Protein AF-A0A965N630-F1 (afdb_monomer_lite)

Radius of gyration: 21.13 Å; chains: 1; bounding box: 38×55×55 Å

pLDDT: mean 72.3, std 12.72, range [42.28, 87.38]

Sequence (75 aa):
KALNNGRQAPLLRVKQEKSRDLVRLEEQLADVLAAAVDIRVHRKTKRGEQGEIAIAFGSLDELNGLLEKLGLEES

Structure (mmCIF, N/CA/C/O backbone):
data_AF-A0A965N630-F1
#
_entry.id   AF-A0A965N630-F1
#
loop_
_atom_site.group_PDB
_atom_site.id
_atom_site.type_symbol
_atom_site.label_atom_id
_atom_site.label_alt_id
_atom_site.label_comp_id
_atom_site.label_asym_id
_atom_site.label_entity_id
_atom_site.label_seq_id
_atom_site.pdbx_PDB_ins_code
_atom_site.Cartn_x
_atom_site.Cartn_y
_atom_site.Cartn_z
_atom_site.occupancy
_atom_site.B_iso_or_equiv
_atom_site.auth_seq_id
_atom_site.auth_comp_id
_atom_site.auth_asym_id
_atom_site.auth_atom_id
_atom_site.pdbx_PDB_model_num
ATOM 1 N N . LYS A 1 1 ? -23.205 -37.896 43.880 1.00 42.28 1 LYS A N 1
ATOM 2 C CA . LYS A 1 1 ? -23.649 -38.130 42.483 1.00 42.28 1 LYS A CA 1
ATOM 3 C C . LYS A 1 1 ? -23.575 -36.806 41.737 1.00 42.28 1 LYS A C 1
ATOM 5 O O . LYS A 1 1 ? -24.254 -35.875 42.141 1.00 42.28 1 LYS A O 1
ATOM 10 N N . ALA A 1 2 ? -22.705 -36.716 40.735 1.00 46.97 2 ALA A N 1
ATOM 11 C CA . ALA A 1 2 ? -22.578 -35.561 39.852 1.00 46.97 2 ALA A CA 1
ATOM 12 C C . ALA A 1 2 ? -23.702 -35.561 38.807 1.00 46.97 2 ALA A C 1
ATOM 14 O O . ALA A 1 2 ? -24.032 -36.628 38.292 1.00 46.97 2 ALA A O 1
ATOM 15 N N . LEU A 1 3 ? -24.233 -34.388 38.460 1.00 52.75 3 LEU A N 1
ATOM 16 C CA . LEU A 1 3 ? -24.944 -34.181 37.199 1.00 52.75 3 LEU A CA 1
ATOM 17 C C . LEU A 1 3 ? -24.439 -32.885 36.557 1.00 52.75 3 LEU A C 1
ATOM 19 O O . LEU A 1 3 ? -24.725 -31.779 37.005 1.00 52.75 3 LEU A O 1
ATOM 23 N N . ASN A 1 4 ? -23.620 -33.097 35.527 1.00 54.31 4 ASN A N 1
ATOM 24 C CA . ASN A 1 4 ? -23.143 -32.135 34.544 1.00 54.31 4 ASN A CA 1
ATOM 25 C C . ASN A 1 4 ? -24.314 -31.330 33.968 1.00 54.31 4 ASN A C 1
ATOM 27 O O . ASN A 1 4 ? -25.179 -31.916 33.316 1.00 54.31 4 ASN A O 1
ATOM 31 N N . ASN A 1 5 ? -24.297 -30.005 34.128 1.00 57.59 5 ASN A N 1
ATOM 32 C CA . ASN A 1 5 ? -25.180 -29.125 33.371 1.00 57.59 5 ASN A CA 1
ATOM 33 C C . ASN A 1 5 ? -24.468 -28.646 32.100 1.00 57.59 5 ASN A C 1
ATOM 35 O O . ASN A 1 5 ? -23.296 -28.269 32.120 1.00 57.59 5 ASN A O 1
ATOM 39 N N . GLY A 1 6 ? -25.183 -28.753 30.986 1.00 54.97 6 GLY A N 1
ATOM 40 C CA . GLY A 1 6 ? -24.660 -28.721 29.631 1.00 54.97 6 GLY A CA 1
ATOM 41 C C . GLY A 1 6 ? -23.968 -27.423 29.221 1.00 54.97 6 GLY A C 1
ATOM 42 O O . GLY A 1 6 ? -24.486 -26.326 29.386 1.00 54.97 6 GLY A O 1
ATOM 43 N N . ARG A 1 7 ? -22.809 -27.606 28.586 1.00 63.25 7 ARG A N 1
ATOM 44 C CA . ARG A 1 7 ? -22.470 -27.072 27.257 1.00 63.25 7 ARG A CA 1
ATOM 45 C C . ARG A 1 7 ? -23.188 -25.782 26.839 1.00 63.25 7 ARG A C 1
ATOM 47 O O . ARG A 1 7 ? -24.054 -25.832 25.975 1.00 63.25 7 ARG A O 1
ATOM 54 N N . GLN A 1 8 ? -22.713 -24.639 27.311 1.00 61.38 8 GLN A N 1
ATOM 55 C CA . GLN A 1 8 ? -22.649 -23.429 26.490 1.00 61.38 8 GLN A CA 1
ATOM 56 C C . GLN A 1 8 ? -21.349 -22.708 26.836 1.00 61.38 8 GLN A C 1
ATOM 58 O O . GLN A 1 8 ? -21.318 -21.802 27.662 1.00 61.38 8 GLN A O 1
ATOM 63 N N . ALA A 1 9 ? -20.243 -23.153 26.232 1.00 60.38 9 ALA A N 1
ATOM 64 C CA . ALA A 1 9 ? -19.083 -22.282 26.118 1.00 60.38 9 ALA A CA 1
ATOM 65 C C . ALA A 1 9 ? -19.534 -21.123 25.215 1.00 60.38 9 ALA A C 1
ATOM 67 O O . ALA A 1 9 ? -19.908 -21.396 24.068 1.00 60.38 9 ALA A O 1
ATOM 68 N N . PRO A 1 10 ? -19.594 -19.870 25.703 1.00 58.91 10 PRO A N 1
ATOM 69 C CA . PRO A 1 10 ? -19.886 -18.751 24.829 1.00 58.91 10 PRO A CA 1
ATOM 70 C C . PRO A 1 10 ? -18.821 -18.783 23.742 1.00 58.91 10 PRO A C 1
ATOM 72 O O . PRO A 1 10 ? -17.630 -18.836 24.058 1.00 58.91 10 PRO A O 1
ATOM 75 N N . LEU A 1 11 ? -19.293 -18.863 22.491 1.00 61.34 11 LEU A N 1
ATOM 76 C CA . LEU A 1 11 ? -18.515 -18.826 21.258 1.00 61.34 11 LEU A CA 1
ATOM 77 C C . LEU A 1 11 ? -17.246 -18.039 21.520 1.00 61.34 11 LEU A C 1
ATOM 79 O O . LEU A 1 11 ? -17.357 -16.864 21.880 1.00 61.34 11 LEU A O 1
ATOM 83 N N . LEU A 1 12 ? -16.098 -18.727 21.420 1.00 58.72 12 LEU A N 1
ATOM 84 C CA . LEU A 1 12 ? -14.760 -18.152 21.452 1.00 58.72 12 LEU A CA 1
ATOM 85 C C . LEU A 1 12 ? -14.861 -16.826 20.717 1.00 58.72 12 LEU A C 1
ATOM 87 O O . LEU A 1 12 ? -14.976 -16.794 19.492 1.00 58.72 12 LEU A O 1
ATOM 91 N N . ARG A 1 13 ? -14.980 -15.747 21.491 1.00 57.72 13 ARG A N 1
ATOM 92 C CA . ARG A 1 13 ? -15.181 -14.412 20.961 1.00 57.72 13 ARG A CA 1
ATOM 93 C C . ARG A 1 13 ? -13.851 -14.164 20.308 1.00 57.72 13 ARG A C 1
ATOM 95 O O . ARG A 1 13 ? -12.894 -13.966 21.053 1.00 57.72 13 ARG A O 1
ATOM 102 N N . VAL A 1 14 ? -13.800 -14.381 18.986 1.00 55.88 14 VAL A N 1
ATOM 103 C CA . VAL A 1 14 ? -12.588 -14.388 18.170 1.00 55.88 14 VAL A CA 1
ATOM 1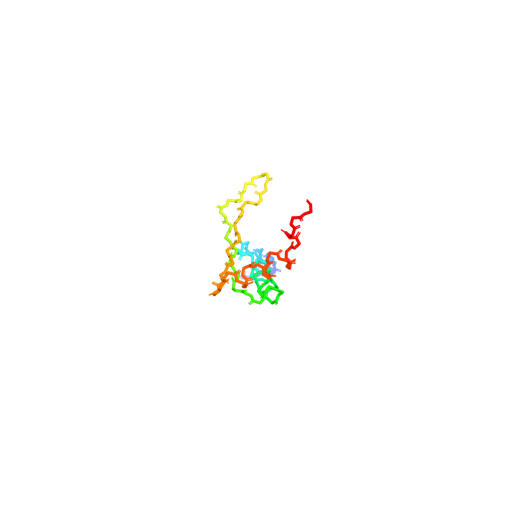04 C C . VAL A 1 14 ? -11.865 -13.141 18.591 1.00 55.88 14 VAL A C 1
ATOM 106 O O . VAL A 1 14 ? -12.315 -12.019 18.341 1.00 55.88 14 VAL A O 1
ATOM 109 N N . LYS A 1 15 ? -10.865 -13.371 19.442 1.00 48.12 15 LYS A N 1
ATOM 110 C CA . LYS A 1 15 ? -10.130 -12.310 20.089 1.00 48.12 15 LYS A CA 1
ATOM 111 C C . LYS A 1 15 ? -9.608 -11.535 18.907 1.00 48.12 15 LYS A C 1
ATOM 113 O O . LYS A 1 15 ? -9.175 -12.152 17.941 1.00 48.12 15 LYS A O 1
ATOM 118 N N . GLN A 1 16 ? -9.816 -10.231 18.956 1.00 57.38 16 GLN A N 1
ATOM 119 C CA . GLN A 1 16 ? -9.466 -9.252 17.944 1.00 57.38 16 GLN A CA 1
ATOM 120 C C . GLN A 1 16 ? -7.936 -9.281 17.754 1.00 57.38 16 GLN A C 1
ATOM 122 O O . GLN A 1 16 ? -7.212 -8.386 18.174 1.00 57.38 16 GLN A O 1
ATOM 127 N N . GLU A 1 17 ? -7.439 -10.403 17.242 1.00 52.09 17 GLU A N 1
ATOM 128 C CA . GLU A 1 17 ? -6.126 -10.630 16.692 1.00 52.09 17 GLU A CA 1
ATOM 129 C C . GLU A 1 17 ? -6.053 -9.635 15.560 1.00 52.09 17 GLU A C 1
ATOM 131 O O . GLU A 1 17 ? -7.031 -9.461 14.832 1.00 52.09 17 GLU A O 1
ATOM 136 N N . LYS A 1 18 ? -4.951 -8.904 15.482 1.00 52.94 18 LYS A N 1
ATOM 137 C CA . LYS A 1 18 ? -4.743 -7.918 14.436 1.00 52.94 18 LYS A CA 1
ATOM 138 C C . LYS A 1 18 ? -4.997 -8.574 13.069 1.00 52.94 18 LYS A C 1
ATOM 140 O O . LYS A 1 18 ? -4.178 -9.312 12.551 1.00 52.94 18 LYS A O 1
ATOM 145 N N . SER A 1 19 ? -6.204 -8.314 12.581 1.00 62.62 19 SER A N 1
ATOM 146 C CA . SER A 1 19 ? -6.649 -8.136 11.218 1.00 62.62 19 SER A CA 1
ATOM 147 C C . SER A 1 19 ? -6.161 -9.147 10.176 1.00 62.62 19 SER A C 1
ATOM 149 O O . SER A 1 19 ? -5.352 -8.811 9.318 1.00 62.62 19 SER A O 1
ATOM 151 N N . ARG A 1 20 ? -6.788 -10.332 10.121 1.00 66.50 20 ARG A N 1
ATOM 152 C CA . ARG A 1 20 ? -6.852 -11.126 8.869 1.00 66.50 20 ARG A CA 1
ATOM 153 C C . ARG A 1 20 ? -7.244 -10.268 7.661 1.00 66.50 20 ARG A C 1
ATOM 155 O O . ARG A 1 20 ? -6.830 -10.546 6.545 1.00 66.50 20 ARG A O 1
ATOM 162 N N . ASP A 1 21 ? -8.038 -9.233 7.905 1.00 74.25 21 ASP A N 1
ATOM 163 C CA . ASP A 1 21 ? -8.454 -8.270 6.895 1.00 74.25 21 ASP A CA 1
ATOM 164 C C . ASP A 1 21 ? -7.305 -7.361 6.435 1.00 74.25 21 ASP A C 1
ATOM 166 O O . ASP A 1 21 ? -7.252 -7.047 5.256 1.00 74.25 21 ASP A O 1
ATOM 170 N N . LEU A 1 22 ? -6.356 -6.995 7.313 1.00 78.19 22 LEU A N 1
ATOM 171 C CA . LEU A 1 22 ? -5.170 -6.225 6.908 1.00 78.19 22 LEU A CA 1
ATOM 172 C C . LEU A 1 22 ? -4.237 -7.074 6.053 1.00 78.19 22 LEU A C 1
ATOM 174 O O . LEU A 1 22 ? -3.795 -6.593 5.026 1.00 78.19 22 LEU A O 1
ATOM 178 N N . VAL A 1 23 ? -4.011 -8.337 6.425 1.00 83.12 23 VAL A N 1
ATOM 179 C CA . VAL A 1 23 ? -3.179 -9.253 5.624 1.00 83.12 23 VAL A CA 1
ATOM 180 C C . VAL A 1 23 ? -3.787 -9.470 4.236 1.00 83.12 23 VAL A C 1
ATOM 182 O O . VAL A 1 23 ? -3.089 -9.420 3.232 1.00 83.12 23 VAL A O 1
ATOM 185 N N . ARG A 1 24 ? -5.113 -9.638 4.149 1.00 84.69 24 ARG A N 1
ATOM 186 C CA . ARG A 1 24 ? -5.802 -9.712 2.850 1.00 84.69 24 ARG A CA 1
ATOM 187 C C . ARG A 1 24 ? -5.688 -8.413 2.059 1.00 84.69 24 ARG A C 1
ATOM 189 O O . ARG A 1 24 ? -5.509 -8.466 0.850 1.00 84.69 24 ARG A O 1
ATOM 196 N N . LEU A 1 25 ? -5.804 -7.265 2.727 1.00 83.56 25 LEU A N 1
ATOM 197 C CA . LEU A 1 25 ? -5.603 -5.958 2.103 1.00 83.56 25 LEU A CA 1
ATOM 198 C C . LEU A 1 25 ? -4.177 -5.820 1.562 1.00 83.56 25 LEU A C 1
ATOM 200 O O . LEU A 1 25 ? -4.027 -5.399 0.423 1.00 83.56 25 LEU A O 1
ATOM 204 N N . GLU A 1 26 ? -3.159 -6.210 2.330 1.00 83.88 26 GLU A N 1
ATOM 205 C CA . GLU A 1 26 ? -1.754 -6.243 1.902 1.00 83.88 26 GLU A CA 1
ATOM 206 C C . GLU A 1 26 ? -1.571 -7.116 0.658 1.00 83.88 26 GLU A C 1
ATOM 208 O O . GLU A 1 26 ? -1.004 -6.649 -0.324 1.00 83.88 26 GLU A O 1
ATOM 213 N N . GLU A 1 27 ? -2.106 -8.343 0.658 1.00 85.31 27 GLU A N 1
ATOM 214 C CA . GLU A 1 27 ? -2.031 -9.263 -0.485 1.00 85.31 27 GLU A CA 1
ATOM 215 C C . GLU A 1 27 ? -2.733 -8.701 -1.732 1.00 85.31 27 GLU A C 1
ATOM 217 O O . GLU A 1 27 ? -2.188 -8.759 -2.832 1.00 85.31 27 GLU A O 1
ATOM 222 N N . GLN A 1 28 ? -3.927 -8.121 -1.576 1.00 85.06 28 GLN A N 1
ATOM 223 C CA . GLN A 1 28 ? -4.674 -7.523 -2.688 1.00 85.06 28 GLN A CA 1
ATOM 224 C C . GLN A 1 28 ? -3.987 -6.275 -3.243 1.00 85.06 28 GLN A C 1
ATOM 226 O O . GLN A 1 28 ? -3.919 -6.096 -4.458 1.00 85.06 28 GLN A O 1
ATOM 231 N N . LEU A 1 29 ? -3.472 -5.412 -2.365 1.00 84.31 29 LEU A N 1
ATOM 232 C CA . LEU A 1 29 ? -2.683 -4.253 -2.768 1.00 84.31 29 LEU A CA 1
ATOM 233 C C . LEU A 1 29 ? -1.421 -4.707 -3.497 1.00 84.31 29 LEU A C 1
ATOM 235 O O . LEU A 1 29 ? -1.126 -4.155 -4.549 1.00 84.31 29 LEU A O 1
ATOM 239 N N . ALA A 1 30 ? -0.733 -5.736 -3.002 1.00 84.38 30 ALA A N 1
ATOM 240 C CA . ALA A 1 30 ? 0.461 -6.271 -3.641 1.00 84.38 30 ALA A CA 1
ATOM 241 C C . ALA A 1 30 ? 0.189 -6.849 -5.037 1.00 84.38 30 ALA A C 1
ATOM 243 O O . ALA A 1 30 ? 0.996 -6.638 -5.936 1.00 84.38 30 ALA A O 1
ATOM 244 N N . ASP A 1 31 ? -0.951 -7.514 -5.247 1.00 84.88 31 ASP A N 1
ATOM 245 C CA . ASP A 1 31 ? -1.354 -8.036 -6.561 1.00 84.88 31 ASP A CA 1
ATOM 246 C C . ASP A 1 31 ? -1.671 -6.905 -7.559 1.00 84.88 31 ASP A C 1
ATOM 248 O O . ASP A 1 31 ? -1.162 -6.883 -8.679 1.00 84.88 31 ASP A O 1
ATOM 252 N N . VAL A 1 32 ? -2.443 -5.899 -7.132 1.00 82.06 32 VAL A N 1
ATOM 253 C CA . VAL A 1 32 ? -2.841 -4.756 -7.980 1.00 82.06 32 VAL A CA 1
ATOM 254 C C . VAL A 1 32 ? -1.642 -3.878 -8.349 1.00 82.06 32 VAL A C 1
ATOM 256 O O . VAL A 1 32 ? -1.491 -3.430 -9.497 1.00 82.06 32 VAL A O 1
ATOM 259 N N . LEU A 1 33 ? -0.796 -3.614 -7.358 1.00 79.06 33 LEU A N 1
ATOM 260 C CA . LEU A 1 33 ? 0.372 -2.755 -7.470 1.00 79.06 33 LEU A CA 1
ATOM 261 C C . LEU A 1 33 ? 1.597 -3.500 -8.017 1.00 79.06 33 LEU A C 1
ATOM 263 O O . LEU A 1 33 ? 2.524 -2.853 -8.486 1.00 79.06 33 LEU A O 1
ATOM 267 N N . ALA A 1 34 ? 1.585 -4.836 -8.023 1.00 82.25 34 ALA A N 1
ATOM 268 C CA . ALA A 1 34 ? 2.737 -5.683 -8.343 1.00 82.25 34 ALA A CA 1
ATOM 269 C C . ALA A 1 34 ? 3.986 -5.349 -7.499 1.00 82.25 34 ALA A C 1
ATOM 271 O O . ALA A 1 34 ? 5.118 -5.494 -7.955 1.00 82.25 34 ALA A O 1
ATOM 272 N N . ALA A 1 35 ? 3.778 -4.892 -6.261 1.00 83.62 35 ALA A N 1
ATOM 273 C CA . ALA A 1 35 ? 4.823 -4.418 -5.359 1.00 83.62 35 ALA A CA 1
ATOM 274 C C . ALA A 1 35 ? 4.607 -4.948 -3.940 1.00 83.62 35 ALA A C 1
ATOM 276 O O . ALA A 1 35 ? 3.489 -5.273 -3.550 1.00 83.62 35 ALA A O 1
ATOM 277 N N . ALA A 1 36 ? 5.674 -5.032 -3.145 1.00 82.69 36 ALA A N 1
ATOM 278 C CA . ALA A 1 36 ? 5.544 -5.469 -1.758 1.00 82.69 36 ALA A CA 1
ATOM 279 C C . ALA A 1 36 ? 4.928 -4.349 -0.907 1.00 82.69 36 ALA A C 1
ATOM 281 O O . ALA A 1 36 ? 5.464 -3.240 -0.862 1.00 82.69 36 ALA A O 1
ATOM 282 N N . VAL A 1 37 ? 3.819 -4.653 -0.227 1.00 87.38 37 VAL A N 1
ATOM 283 C CA . VAL A 1 37 ? 3.050 -3.708 0.595 1.00 87.38 37 VAL A CA 1
ATOM 284 C C . VAL A 1 37 ? 3.004 -4.185 2.048 1.00 87.38 37 VAL A C 1
ATOM 286 O O . VAL A 1 37 ? 2.710 -5.346 2.309 1.00 87.38 37 VAL A O 1
ATOM 289 N N . ASP A 1 38 ? 3.286 -3.283 2.985 1.00 84.94 38 ASP A N 1
ATOM 290 C CA . ASP A 1 38 ? 3.271 -3.505 4.439 1.00 84.94 38 ASP A CA 1
ATOM 291 C C . ASP A 1 38 ? 2.371 -2.432 5.076 1.00 84.94 38 ASP A C 1
ATOM 293 O O . ASP A 1 38 ? 2.603 -1.231 4.903 1.00 84.94 38 ASP A O 1
ATOM 297 N N . ILE A 1 39 ? 1.305 -2.844 5.769 1.00 84.56 39 ILE A N 1
ATOM 298 C CA . ILE A 1 39 ? 0.346 -1.946 6.417 1.00 84.56 39 ILE A CA 1
ATOM 299 C C . ILE A 1 39 ? 0.597 -1.929 7.922 1.00 8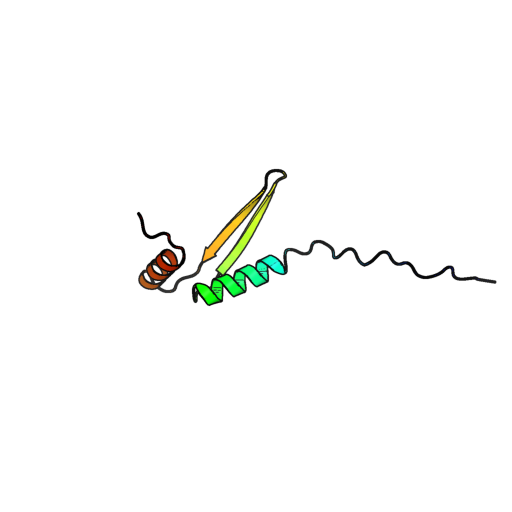4.56 39 ILE A C 1
ATOM 301 O O . ILE A 1 39 ? 0.319 -2.875 8.666 1.00 84.56 39 ILE A O 1
ATOM 305 N N . ARG A 1 40 ? 1.016 -0.769 8.427 1.00 82.44 40 ARG A N 1
ATOM 306 C CA . ARG A 1 40 ? 1.337 -0.583 9.844 1.00 82.44 40 ARG A CA 1
ATOM 307 C C . ARG A 1 40 ? 0.300 0.285 10.519 1.00 82.44 40 ARG A C 1
ATOM 309 O O . ARG A 1 40 ? 0.216 1.490 10.302 1.00 82.44 40 ARG A O 1
ATOM 316 N N . VAL A 1 41 ? -0.468 -0.314 11.424 1.00 79.56 41 VAL A N 1
ATOM 317 C CA . VAL A 1 41 ? -1.417 0.427 12.266 1.00 79.56 41 VAL A CA 1
ATOM 318 C C . VAL A 1 41 ? -0.691 0.981 13.489 1.00 79.56 41 VAL A C 1
ATOM 320 O O . VAL A 1 41 ? -0.384 0.246 14.430 1.00 79.56 41 VAL A O 1
ATOM 323 N N . HIS A 1 42 ? -0.444 2.291 13.488 1.00 72.94 42 HIS A N 1
ATOM 324 C CA . HIS A 1 42 ? 0.262 2.992 14.564 1.00 72.94 42 HIS A CA 1
ATOM 325 C C . HIS A 1 42 ? -0.632 3.270 15.767 1.00 72.94 42 HIS A C 1
ATOM 327 O O . HIS A 1 42 ? -0.216 3.092 16.914 1.00 72.94 42 HIS A O 1
ATOM 333 N N . ARG A 1 43 ? -1.872 3.720 15.542 1.00 70.38 43 ARG A N 1
ATOM 334 C CA . ARG A 1 43 ? -2.755 4.104 16.648 1.00 70.38 43 ARG A CA 1
ATOM 335 C C . ARG A 1 43 ? -4.229 3.900 16.305 1.00 70.38 43 ARG A C 1
ATOM 337 O O . ARG A 1 43 ? -4.787 4.555 15.432 1.00 70.38 43 ARG A O 1
ATOM 344 N N . LYS A 1 44 ? -4.889 3.028 17.071 1.00 65.00 44 LYS A N 1
ATOM 345 C CA . LYS A 1 44 ? -6.353 2.907 17.122 1.00 65.00 44 LYS A CA 1
ATOM 346 C C . LYS A 1 44 ? -6.895 3.952 18.090 1.00 65.00 44 LYS A C 1
ATOM 348 O O . LYS A 1 44 ? -6.857 3.750 19.302 1.00 65.00 44 LYS A O 1
ATOM 353 N N . THR A 1 45 ? -7.348 5.094 17.581 1.00 68.56 45 THR A N 1
ATOM 354 C CA . THR A 1 45 ? -7.977 6.130 18.414 1.00 68.56 45 THR A CA 1
ATOM 355 C C . THR A 1 45 ? -9.498 6.018 18.334 1.00 68.56 45 THR A C 1
ATOM 357 O O . THR A 1 45 ? -10.046 5.483 17.376 1.00 68.56 45 THR A O 1
ATOM 360 N N . LYS A 1 46 ? -10.221 6.573 19.316 1.00 57.22 46 LYS A N 1
ATOM 361 C CA . LYS A 1 46 ? -11.698 6.612 19.291 1.00 57.22 46 LYS A CA 1
ATOM 362 C C . LYS A 1 46 ? -12.283 7.423 18.119 1.00 57.22 46 LYS A C 1
ATOM 364 O O . LYS A 1 46 ? -13.490 7.383 17.923 1.00 57.22 46 LYS A O 1
ATOM 369 N N . ARG A 1 47 ? -11.457 8.172 17.377 1.00 64.69 47 ARG A N 1
ATOM 370 C CA . ARG A 1 47 ? -11.856 8.977 16.209 1.00 64.69 47 ARG A CA 1
ATOM 371 C C . ARG A 1 47 ? -11.481 8.336 14.867 1.00 64.69 47 ARG A C 1
ATOM 373 O O . ARG A 1 47 ? -11.784 8.918 13.836 1.00 64.69 47 ARG A O 1
ATOM 380 N N . GLY A 1 48 ? -10.836 7.170 14.880 1.00 67.31 48 GLY A N 1
ATOM 381 C CA . GLY A 1 48 ? -10.409 6.469 13.673 1.00 67.31 48 GLY A CA 1
ATOM 382 C C . GLY A 1 48 ? -9.132 5.658 13.877 1.00 67.31 48 GLY A C 1
ATOM 383 O O . GLY A 1 48 ? -8.399 5.825 14.863 1.00 67.31 48 GLY A O 1
ATOM 384 N N . GLU A 1 49 ? -8.878 4.771 12.922 1.00 70.12 49 GLU A N 1
ATOM 385 C CA . GLU A 1 49 ? -7.636 4.016 12.797 1.00 70.12 49 GLU A CA 1
ATOM 386 C C . GLU A 1 49 ? -6.627 4.869 12.022 1.00 70.12 49 GLU A C 1
ATOM 388 O O . GLU A 1 49 ? -6.892 5.271 10.895 1.00 70.12 49 GLU A O 1
ATOM 393 N N . GLN A 1 50 ? -5.487 5.182 12.640 1.00 76.06 50 GLN A N 1
ATOM 394 C CA . GLN A 1 50 ? -4.351 5.789 11.950 1.00 76.06 50 GLN A CA 1
ATOM 395 C C . GLN A 1 50 ? -3.287 4.720 11.713 1.00 76.06 50 GLN A C 1
ATOM 397 O O . GLN A 1 50 ? -2.844 4.041 12.649 1.00 76.06 50 GLN A O 1
ATOM 402 N N . GLY A 1 51 ? -2.879 4.595 10.457 1.00 81.81 51 GLY A N 1
ATOM 403 C CA . GLY A 1 51 ? -1.824 3.705 10.006 1.00 81.81 51 GLY A 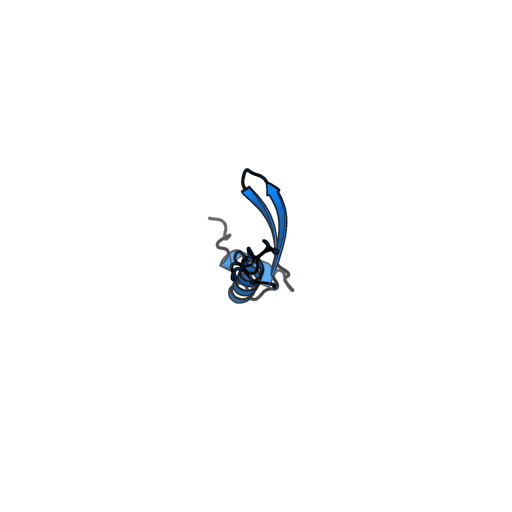CA 1
ATOM 404 C C . GLY A 1 51 ? -1.113 4.280 8.790 1.00 81.81 51 GLY A C 1
ATOM 405 O O . GLY A 1 51 ? -1.565 5.261 8.203 1.00 81.81 51 GLY A O 1
ATOM 406 N N . GLU A 1 52 ? 0.008 3.667 8.453 1.00 80.69 52 GLU A N 1
ATOM 407 C CA . GLU A 1 52 ? 0.804 3.958 7.266 1.00 80.69 52 GLU A CA 1
ATOM 408 C C . GLU A 1 52 ? 0.844 2.716 6.372 1.00 80.69 52 GLU A C 1
ATOM 410 O O . GLU A 1 52 ? 0.731 1.588 6.858 1.00 80.69 52 GLU A O 1
ATOM 415 N N . ILE A 1 53 ? 0.997 2.940 5.070 1.00 83.94 53 ILE A N 1
ATOM 416 C CA . ILE A 1 53 ? 1.211 1.891 4.076 1.00 83.94 53 ILE A CA 1
ATOM 417 C C . ILE A 1 53 ? 2.611 2.115 3.516 1.00 83.94 53 ILE A C 1
ATOM 419 O O . ILE A 1 53 ? 2.895 3.179 2.967 1.00 83.94 53 ILE A O 1
ATOM 423 N N . ALA A 1 54 ? 3.489 1.135 3.686 1.00 85.88 54 ALA A N 1
ATOM 424 C CA . ALA A 1 54 ? 4.817 1.129 3.100 1.00 85.88 54 ALA A CA 1
ATOM 425 C C . ALA A 1 54 ? 4.794 0.264 1.838 1.00 85.88 54 ALA A C 1
ATOM 427 O O . ALA A 1 54 ? 4.424 -0.905 1.895 1.00 85.88 54 ALA A O 1
ATOM 428 N N . ILE A 1 55 ? 5.191 0.844 0.706 1.00 85.88 55 ILE A N 1
ATOM 429 C CA . ILE A 1 55 ? 5.288 0.147 -0.579 1.00 85.88 55 ILE A CA 1
ATOM 430 C C . ILE A 1 55 ? 6.764 0.117 -0.968 1.00 85.88 55 ILE A C 1
ATOM 432 O O . ILE A 1 55 ? 7.388 1.170 -1.107 1.00 85.88 55 ILE A O 1
ATOM 436 N N . ALA A 1 56 ? 7.336 -1.076 -1.105 1.00 84.38 56 ALA A N 1
ATOM 437 C CA . ALA A 1 56 ? 8.708 -1.236 -1.566 1.00 84.38 56 ALA A CA 1
ATOM 438 C C . ALA A 1 56 ? 8.745 -1.297 -3.097 1.00 84.38 56 ALA A C 1
ATOM 440 O O . ALA A 1 56 ? 8.009 -2.068 -3.710 1.00 84.38 56 ALA A O 1
ATOM 441 N N . PHE A 1 57 ? 9.636 -0.509 -3.692 1.00 83.44 57 PHE A N 1
ATOM 442 C CA . PHE A 1 57 ? 9.885 -0.461 -5.130 1.00 83.44 57 PHE A CA 1
ATOM 443 C C . PHE A 1 57 ? 11.379 -0.668 -5.403 1.00 83.44 57 PHE A C 1
ATOM 445 O O . PHE A 1 57 ? 12.229 -0.288 -4.594 1.00 83.44 57 PHE A O 1
ATOM 452 N N . GLY A 1 58 ? 11.703 -1.295 -6.531 1.00 83.38 58 GLY A N 1
ATOM 453 C CA . GLY A 1 58 ? 13.071 -1.523 -6.991 1.00 83.38 58 GLY A CA 1
ATOM 454 C C . GLY A 1 58 ? 13.603 -0.407 -7.892 1.00 83.38 58 GLY A C 1
ATOM 455 O O . GLY A 1 58 ? 14.814 -0.318 -8.094 1.00 83.38 58 GLY A O 1
ATOM 456 N N . SER A 1 59 ? 12.729 0.458 -8.419 1.00 83.06 59 SER A N 1
ATOM 457 C CA . SER A 1 59 ? 13.102 1.579 -9.292 1.00 83.06 59 SER A CA 1
ATOM 458 C C . SER A 1 59 ? 12.143 2.773 -9.187 1.00 83.06 59 SER A C 1
ATOM 460 O O . SER A 1 59 ? 11.011 2.645 -8.723 1.00 83.06 59 SER A O 1
ATOM 462 N N . LEU A 1 60 ? 12.598 3.953 -9.625 1.00 81.50 60 LEU A N 1
ATOM 463 C CA . LEU A 1 60 ? 11.753 5.153 -9.688 1.00 81.50 60 LEU A CA 1
ATOM 464 C C . LEU A 1 60 ? 10.639 5.021 -10.738 1.00 81.50 60 LEU A C 1
ATOM 466 O O . LEU A 1 60 ? 9.546 5.531 -10.515 1.00 81.50 60 LEU A O 1
ATOM 470 N N . ASP A 1 61 ? 10.887 4.306 -11.837 1.00 82.94 61 ASP A N 1
ATOM 471 C CA . ASP A 1 61 ? 9.868 4.001 -12.846 1.00 82.94 61 ASP A CA 1
ATOM 472 C C . ASP A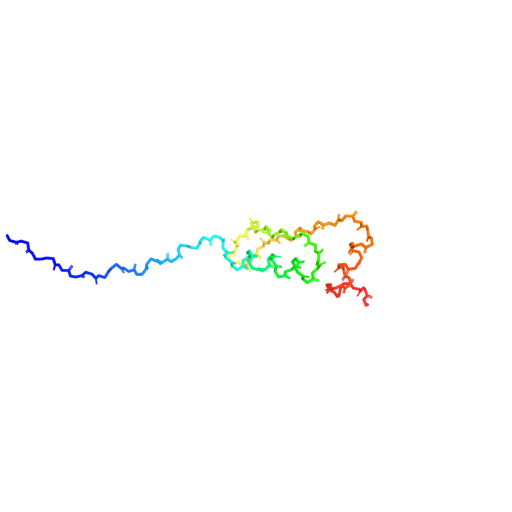 1 61 ? 8.738 3.135 -12.271 1.00 82.94 61 ASP A C 1
ATOM 474 O O . ASP A 1 61 ? 7.564 3.414 -12.505 1.00 82.94 61 ASP A O 1
ATOM 478 N N . GLU A 1 62 ? 9.069 2.127 -11.452 1.00 81.56 62 GLU A N 1
ATOM 479 C CA . GLU A 1 62 ? 8.062 1.347 -10.719 1.00 81.56 62 GLU A CA 1
ATOM 480 C C . GLU A 1 62 ? 7.264 2.229 -9.758 1.00 81.56 62 GLU A C 1
ATOM 482 O O . GLU A 1 62 ? 6.042 2.127 -9.727 1.00 81.56 62 GLU A O 1
ATOM 487 N N . LEU A 1 63 ? 7.919 3.129 -9.013 1.00 83.12 63 LEU A N 1
ATOM 488 C CA . LEU A 1 63 ? 7.218 4.089 -8.155 1.00 83.12 63 LEU A CA 1
ATOM 489 C C . LEU A 1 63 ? 6.231 4.949 -8.957 1.00 83.12 63 LEU A C 1
ATOM 491 O O . LEU A 1 63 ? 5.103 5.143 -8.511 1.00 83.12 63 LEU A O 1
ATOM 495 N N . ASN A 1 64 ? 6.622 5.438 -10.133 1.00 82.94 64 ASN A N 1
ATOM 496 C CA . ASN A 1 64 ? 5.729 6.232 -10.972 1.00 82.94 64 ASN A CA 1
ATOM 497 C C . ASN A 1 64 ? 4.522 5.407 -11.442 1.00 82.94 64 ASN A C 1
ATOM 499 O O . ASN A 1 64 ? 3.383 5.822 -11.240 1.00 82.94 64 ASN A O 1
ATOM 503 N N . GLY A 1 65 ? 4.756 4.186 -11.935 1.00 83.62 65 GLY A N 1
ATOM 504 C CA . GLY A 1 65 ? 3.679 3.281 -12.345 1.00 83.62 65 GLY A CA 1
ATOM 505 C C . GLY A 1 65 ? 2.740 2.888 -11.194 1.00 83.62 65 GLY A C 1
ATOM 506 O O . GLY A 1 65 ? 1.545 2.670 -11.401 1.00 83.62 65 GL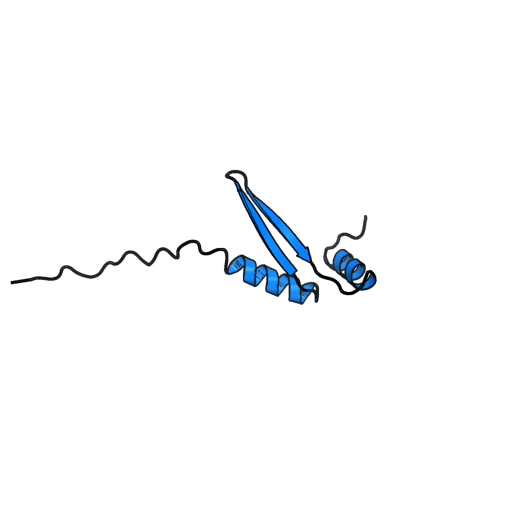Y A O 1
ATOM 507 N N . LEU A 1 66 ? 3.250 2.828 -9.960 1.00 83.19 66 LEU A N 1
ATOM 508 C CA . LEU A 1 66 ? 2.449 2.629 -8.750 1.00 83.19 66 LEU A CA 1
ATOM 509 C C . LEU A 1 66 ? 1.549 3.832 -8.450 1.00 83.19 66 LEU A C 1
ATOM 511 O O . LEU A 1 66 ? 0.376 3.649 -8.122 1.00 83.19 66 LEU A O 1
ATOM 515 N N . LEU A 1 67 ? 2.083 5.050 -8.568 1.00 81.56 67 LEU A N 1
ATOM 516 C CA . LEU A 1 67 ? 1.328 6.289 -8.366 1.00 81.56 67 LEU A CA 1
ATOM 517 C C . LEU A 1 67 ? 0.224 6.455 -9.419 1.00 81.56 67 LEU A C 1
ATOM 519 O O . LEU A 1 67 ? -0.899 6.815 -9.062 1.00 81.56 67 LEU A O 1
ATOM 523 N N . GLU A 1 68 ? 0.499 6.096 -10.675 1.00 81.81 68 GLU A N 1
ATOM 524 C CA . GLU A 1 68 ? -0.497 6.065 -11.755 1.00 81.81 68 GLU A CA 1
ATOM 525 C C . GLU A 1 68 ? -1.646 5.094 -11.431 1.00 81.81 68 GLU A C 1
ATOM 527 O O . GLU A 1 68 ? -2.822 5.450 -11.522 1.00 81.81 68 GLU A O 1
ATOM 532 N N . LYS A 1 69 ? -1.334 3.882 -10.946 1.00 76.75 69 LYS A N 1
ATOM 533 C CA . LYS A 1 69 ? -2.344 2.895 -10.510 1.00 76.75 69 LYS A CA 1
ATOM 534 C C . LYS A 1 69 ? -3.186 3.372 -9.323 1.00 76.75 69 LYS A C 1
ATOM 536 O O . LYS A 1 69 ? -4.347 2.984 -9.204 1.00 76.75 69 LYS A O 1
ATOM 541 N N . LEU A 1 70 ? -2.608 4.189 -8.442 1.00 77.25 70 LEU A N 1
ATOM 542 C CA . LEU A 1 70 ? -3.298 4.800 -7.302 1.00 77.25 70 LEU A CA 1
ATOM 543 C C . LEU A 1 70 ? -4.174 5.998 -7.707 1.00 77.25 70 LEU A C 1
ATOM 545 O O . LEU A 1 70 ? -4.906 6.513 -6.863 1.00 77.25 70 LEU A O 1
ATOM 549 N N . GLY A 1 71 ? -4.124 6.431 -8.972 1.00 72.25 71 GLY A N 1
ATOM 550 C CA . GLY A 1 71 ? -4.850 7.607 -9.451 1.00 72.25 71 GLY A CA 1
ATOM 551 C C . GLY A 1 71 ? -4.303 8.917 -8.880 1.00 72.25 71 GLY A C 1
ATOM 552 O O . GLY A 1 71 ? -5.042 9.891 -8.782 1.00 72.25 71 GLY A O 1
ATOM 553 N N . LEU A 1 72 ? -3.029 8.926 -8.472 1.00 65.94 72 LEU A N 1
ATOM 554 C CA . LEU A 1 72 ? -2.306 10.107 -7.993 1.00 65.94 72 LEU A CA 1
ATOM 555 C C . LEU A 1 72 ? -1.585 10.845 -9.131 1.00 65.94 72 LEU A C 1
ATOM 557 O O . LEU A 1 72 ? -0.660 11.611 -8.869 1.00 65.94 72 LEU A O 1
ATOM 561 N N . GLU A 1 73 ? -1.996 10.634 -10.384 1.00 53.31 73 GLU A N 1
ATOM 562 C CA 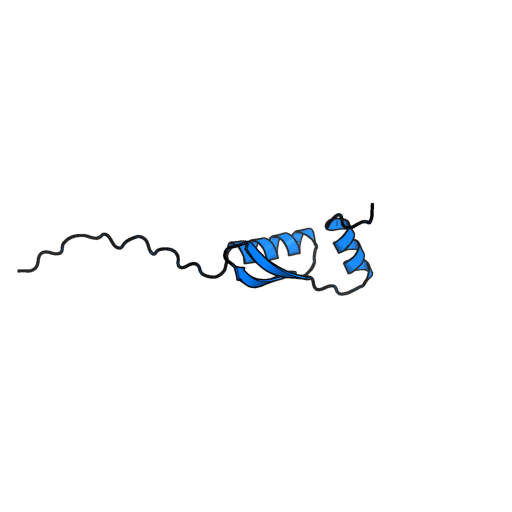. GLU A 1 73 ? -1.636 11.568 -11.446 1.00 53.31 73 GLU A CA 1
ATOM 563 C C . GLU A 1 73 ? -2.275 12.919 -11.123 1.00 53.31 73 GLU A C 1
ATOM 565 O O . GLU A 1 73 ? -3.498 13.029 -10.998 1.00 53.31 73 GLU A O 1
ATOM 570 N N . GLU A 1 74 ? -1.429 13.929 -10.919 1.00 56.22 74 GLU A N 1
ATOM 571 C CA . GLU A 1 74 ? -1.846 15.312 -10.716 1.00 56.22 74 GLU A CA 1
ATOM 572 C C . GLU A 1 74 ? -2.875 15.699 -11.791 1.00 56.22 74 GLU A C 1
ATOM 574 O O . GLU A 1 74 ? -2.569 15.724 -12.983 1.00 56.22 74 GLU A O 1
ATOM 579 N N . SER A 1 75 ? -4.111 15.971 -11.364 1.00 47.81 75 SER A N 1
ATOM 580 C CA . SER A 1 75 ? -5.100 16.714 -12.154 1.00 47.81 75 SER A CA 1
ATOM 581 C C . SER A 1 75 ? -5.106 18.173 -11.730 1.00 47.81 75 SER A C 1
ATOM 583 O O . SER A 1 75 ? -5.005 18.421 -10.506 1.00 47.81 75 SER A O 1
#

Foldseek 3Di:
DDDDDDDDPPPPPVPPDPDPPVVVVQVVLCVLLVWRKDWAFPDDDPVHTDIDIDTDDPDPVSVVSSCVSVVVPDD

Secondary structure (DSSP, 8-state):
---PPP-----------S-HHHHHHHHHHHHHHTSEEEEEEEEEETTEEEEEEEEE-SSHHHHHHHHHHTT-S--